Protein AF-A0A367I341-F1 (afdb_monomer)

Solvent-accessible surface area (backbone atoms only — not comparable to full-atom values): 5519 Å² total; per-residue (Å²): 123,41,36,32,40,38,34,30,36,32,79,48,100,87,46,78,45,74,50,76,48,68,41,70,24,82,48,71,70,54,37,51,55,51,48,46,53,53,44,30,69,77,69,69,47,58,68,93,56,56,46,75,76,48,77,41,82,47,64,55,88,80,51,86,38,66,71,39,43,64,76,42,48,74,64,57,68,76,59,78,84,80,88,80,89,81,88,83,134

pLDDT: mean 86.24, std 14.27, range [46.09, 96.69]

Structure (mmCIF, N/CA/C/O backbone):
data_AF-A0A367I341-F1
#
_entry.id   AF-A0A367I341-F1
#
loop_
_atom_site.group_PDB
_atom_site.id
_atom_site.type_symbol
_atom_site.label_atom_id
_atom_site.label_alt_id
_atom_site.label_comp_id
_atom_site.label_asym_id
_atom_site.label_entity_id
_atom_site.label_seq_id
_atom_site.pdbx_PDB_ins_code
_atom_site.Cartn_x
_atom_site.Cartn_y
_atom_site.Cartn_z
_atom_site.occupancy
_atom_site.B_iso_or_equiv
_atom_site.auth_seq_id
_atom_site.auth_comp_id
_atom_site.auth_asym_id
_atom_site.auth_atom_id
_atom_site.pdbx_PDB_model_num
ATOM 1 N N . MET A 1 1 ? 7.023 -7.043 -13.987 1.00 86.00 1 MET A N 1
ATOM 2 C CA . MET A 1 1 ? 6.374 -6.603 -12.731 1.00 86.00 1 MET A CA 1
ATOM 3 C C . MET A 1 1 ? 6.740 -7.589 -11.637 1.00 86.00 1 MET A C 1
ATOM 5 O O . MET A 1 1 ? 7.058 -8.723 -11.968 1.00 86.00 1 MET A O 1
ATOM 9 N N . LYS A 1 2 ? 6.728 -7.173 -10.373 1.00 91.62 2 LYS A N 1
ATOM 10 C CA . LYS A 1 2 ? 7.036 -8.014 -9.211 1.00 91.62 2 LYS A CA 1
ATOM 11 C C . LYS A 1 2 ? 5.831 -8.052 -8.269 1.00 91.62 2 LYS A C 1
ATOM 13 O O . LYS A 1 2 ? 5.014 -7.129 -8.286 1.00 91.62 2 LYS A O 1
ATOM 18 N N . ALA A 1 3 ? 5.716 -9.114 -7.480 1.00 93.75 3 ALA A N 1
ATOM 19 C CA . ALA A 1 3 ? 4.722 -9.218 -6.420 1.00 93.75 3 ALA A CA 1
ATOM 20 C C . ALA A 1 3 ? 5.359 -8.825 -5.082 1.00 93.75 3 ALA A C 1
ATOM 22 O O . ALA A 1 3 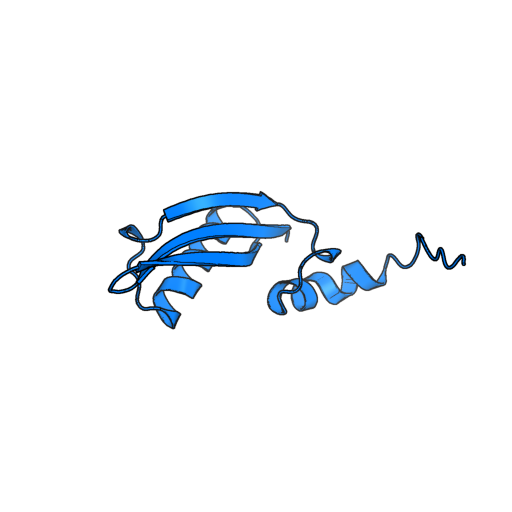? 6.459 -9.268 -4.752 1.00 93.75 3 ALA A O 1
ATOM 23 N N . PHE A 1 4 ? 4.669 -7.980 -4.325 1.00 95.69 4 PHE A N 1
ATOM 24 C CA . PHE A 1 4 ? 5.092 -7.529 -3.007 1.00 95.69 4 PHE A CA 1
ATOM 25 C C . PHE A 1 4 ? 3.996 -7.822 -1.996 1.00 95.69 4 PHE A C 1
ATOM 27 O O . PHE A 1 4 ? 2.837 -7.479 -2.232 1.00 95.69 4 PHE A O 1
ATOM 34 N N . ARG A 1 5 ? 4.369 -8.408 -0.862 1.00 95.56 5 ARG A N 1
ATOM 35 C CA . ARG A 1 5 ? 3.512 -8.543 0.311 1.00 95.56 5 ARG A CA 1
ATOM 36 C C . ARG A 1 5 ? 3.832 -7.416 1.270 1.00 95.56 5 ARG A C 1
ATOM 38 O O . ARG A 1 5 ? 4.985 -7.225 1.653 1.00 95.56 5 ARG A O 1
ATOM 45 N N . ILE A 1 6 ? 2.805 -6.670 1.652 1.00 96.38 6 ILE A N 1
ATOM 46 C CA . ILE A 1 6 ? 2.941 -5.579 2.607 1.00 96.38 6 ILE A CA 1
ATOM 47 C C . ILE A 1 6 ? 2.146 -5.924 3.853 1.00 96.38 6 ILE A C 1
ATOM 49 O O . ILE A 1 6 ? 0.940 -6.187 3.787 1.00 96.38 6 ILE A O 1
ATOM 53 N N . VAL A 1 7 ? 2.841 -5.916 4.984 1.00 96.69 7 VAL A N 1
ATOM 54 C CA . VAL A 1 7 ? 2.269 -6.160 6.304 1.00 96.69 7 VAL A CA 1
ATOM 55 C C . VAL A 1 7 ? 2.334 -4.872 7.100 1.00 96.69 7 VAL A C 1
ATOM 57 O O . VAL A 1 7 ? 3.334 -4.150 7.080 1.00 96.69 7 VAL A O 1
ATOM 60 N N . GLY A 1 8 ? 1.252 -4.568 7.796 1.00 96.25 8 GLY A N 1
ATOM 61 C CA . GLY A 1 8 ? 1.192 -3.394 8.641 1.00 96.25 8 GLY A CA 1
ATOM 62 C C . GLY A 1 8 ? -0.117 -3.303 9.390 1.00 96.25 8 GLY A C 1
ATOM 63 O O . GLY A 1 8 ? -0.919 -4.237 9.421 1.00 96.25 8 GLY A O 1
ATOM 64 N N . HIS A 1 9 ? -0.350 -2.145 9.985 1.00 95.69 9 HIS A N 1
ATOM 65 C CA . HIS A 1 9 ? -1.575 -1.870 10.707 1.00 95.69 9 HIS A CA 1
ATOM 66 C C . HIS A 1 9 ? -1.985 -0.404 10.588 1.00 95.69 9 HIS A C 1
ATOM 68 O O . HIS A 1 9 ? -1.185 0.486 10.301 1.00 95.69 9 HIS A O 1
ATOM 74 N N . TYR A 1 10 ? -3.261 -0.136 10.832 1.00 94.31 10 TYR A N 1
ATOM 75 C CA . TYR A 1 10 ? -3.788 1.221 10.939 1.00 94.31 10 TYR A CA 1
ATOM 76 C C . TYR A 1 10 ? -4.764 1.334 12.119 1.00 94.31 10 TYR A C 1
ATOM 78 O O . TYR A 1 10 ? -5.345 0.333 12.552 1.00 94.31 10 TYR A O 1
ATOM 86 N N . PRO A 1 11 ? -4.959 2.539 12.682 1.00 92.31 11 PRO A N 1
ATOM 87 C CA . PRO A 1 11 ? -5.938 2.751 13.736 1.00 92.31 11 PRO A CA 1
ATOM 88 C C . PRO A 1 11 ? -7.353 2.659 13.157 1.00 92.31 11 PRO A C 1
ATOM 90 O O . PRO A 1 11 ? -7.749 3.450 12.303 1.00 92.31 11 PRO A O 1
ATOM 93 N N . ALA A 1 12 ? -8.132 1.702 13.650 1.00 87.38 12 ALA A N 1
ATOM 94 C CA . ALA A 1 12 ? -9.535 1.520 13.319 1.00 87.38 12 ALA A CA 1
ATOM 95 C C . ALA A 1 12 ? -10.380 1.798 14.566 1.00 87.38 12 ALA A C 1
ATOM 97 O O . ALA A 1 12 ? -10.573 0.911 15.393 1.00 87.38 12 ALA A O 1
ATOM 98 N N . SER A 1 13 ? -10.872 3.036 14.694 1.00 83.50 13 SER A N 1
ATOM 99 C CA . SER A 1 13 ? -11.732 3.568 15.771 1.00 83.50 13 SER A CA 1
ATOM 100 C C . SER A 1 13 ? -11.280 3.260 17.213 1.00 83.50 13 SER A C 1
ATOM 102 O O . SER A 1 13 ? -10.874 4.170 17.925 1.00 83.50 13 SER A O 1
ATOM 104 N N . LYS A 1 14 ? -11.344 1.998 17.650 1.00 86.06 14 LYS A N 1
ATOM 105 C CA . LYS A 1 14 ? -11.019 1.522 19.003 1.00 86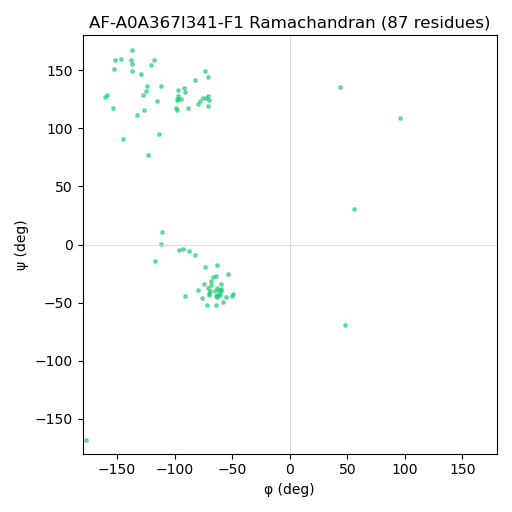.06 14 LYS A CA 1
ATOM 106 C C . LYS A 1 14 ? -9.843 0.543 19.067 1.00 86.06 14 LYS A C 1
ATOM 108 O O . LYS A 1 14 ? -9.363 0.260 20.160 1.00 86.06 14 LYS A O 1
ATOM 113 N N . LYS A 1 15 ? -9.403 -0.027 17.941 1.00 90.56 15 LYS A N 1
ATOM 114 C CA . LYS A 1 15 ? -8.350 -1.055 17.894 1.00 90.56 15 LYS A CA 1
ATOM 115 C C . LYS A 1 15 ? -7.385 -0.792 16.741 1.00 90.56 15 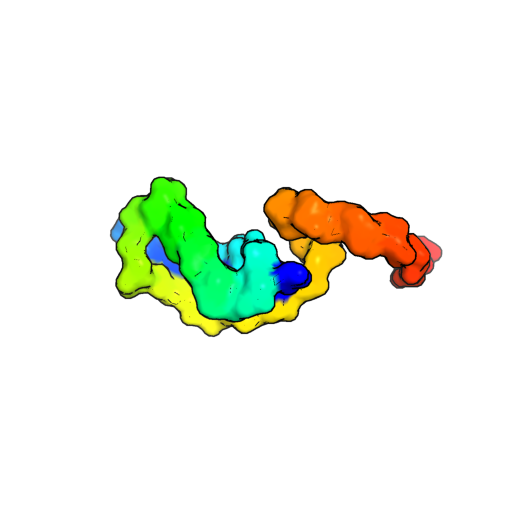LYS A C 1
ATOM 117 O O . LYS A 1 15 ? -7.724 -0.108 15.779 1.00 90.56 15 LYS A O 1
ATOM 122 N N . LYS A 1 16 ? -6.178 -1.350 16.828 1.00 92.69 16 LYS A N 1
ATOM 123 C CA . LYS A 1 16 ? -5.274 -1.436 15.677 1.00 92.69 16 LYS A CA 1
ATOM 124 C C . LYS A 1 16 ? -5.755 -2.579 14.786 1.00 92.69 16 LYS A C 1
ATOM 126 O O . LYS A 1 16 ? -5.890 -3.700 15.268 1.00 92.69 16 LYS A O 1
ATOM 131 N N . GLN A 1 17 ? -6.037 -2.286 13.523 1.00 93.38 17 GLN A N 1
ATOM 132 C CA . GLN A 1 17 ? -6.387 -3.292 12.529 1.00 93.38 17 GLN A CA 1
ATOM 133 C C . GLN A 1 17 ? -5.138 -3.625 11.720 1.00 93.38 17 GLN A C 1
ATOM 135 O O . GLN A 1 17 ? -4.613 -2.758 11.021 1.00 93.38 17 GLN A O 1
ATOM 140 N N . GLY A 1 18 ? -4.675 -4.870 11.832 1.00 95.31 18 GLY A N 1
ATOM 141 C CA . GLY A 1 18 ? -3.619 -5.405 10.980 1.00 95.31 18 GLY A CA 1
ATOM 142 C C . GLY A 1 18 ? -4.132 -5.686 9.569 1.00 95.31 18 GLY A C 1
ATOM 143 O O . GLY A 1 18 ? -5.311 -6.006 9.376 1.00 95.31 18 GLY A O 1
ATOM 144 N N . PHE A 1 19 ? -3.247 -5.567 8.588 1.00 94.19 19 PHE A N 1
ATOM 145 C CA . PHE A 1 19 ? -3.493 -5.953 7.208 1.00 94.19 19 PHE A CA 1
ATOM 146 C C . PHE A 1 19 ? -2.282 -6.687 6.629 1.00 94.19 19 PHE A C 1
ATOM 148 O O . PHE A 1 19 ? -1.131 -6.420 6.973 1.00 94.19 19 PHE A O 1
ATOM 155 N N . THR A 1 20 ? -2.573 -7.592 5.700 1.00 95.19 20 THR A N 1
ATOM 156 C CA . THR A 1 20 ? -1.597 -8.250 4.835 1.00 95.19 20 THR A CA 1
ATOM 157 C C . THR A 1 20 ? -2.154 -8.164 3.428 1.00 95.19 20 THR A C 1
ATOM 159 O O . THR A 1 20 ? -3.215 -8.721 3.150 1.00 95.19 20 THR A O 1
ATOM 162 N N . ILE A 1 21 ? -1.505 -7.380 2.574 1.00 93.94 21 ILE A N 1
ATOM 163 C CA . ILE A 1 21 ? -1.989 -7.111 1.221 1.00 93.94 21 ILE A CA 1
ATOM 164 C C . ILE A 1 21 ? -0.868 -7.407 0.243 1.00 93.94 21 ILE A C 1
ATOM 166 O O . ILE A 1 21 ? 0.234 -6.874 0.374 1.00 93.94 21 ILE A O 1
ATOM 170 N N . ASP A 1 22 ? -1.196 -8.205 -0.768 1.00 95.19 22 ASP A N 1
ATOM 171 C CA . ASP A 1 22 ? -0.291 -8.497 -1.866 1.00 95.19 22 ASP A CA 1
ATOM 172 C C . ASP A 1 22 ? -0.614 -7.576 -3.051 1.00 95.19 22 ASP A 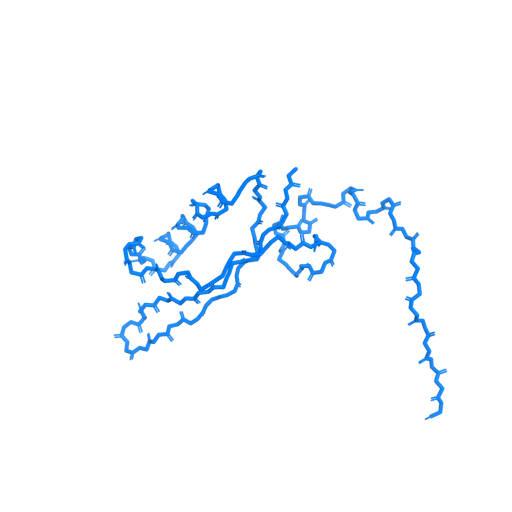C 1
ATOM 174 O O . ASP A 1 22 ? -1.763 -7.443 -3.494 1.00 95.19 22 ASP A O 1
ATOM 178 N N . VAL A 1 23 ? 0.409 -6.897 -3.563 1.00 94.50 23 VAL A N 1
ATOM 179 C CA . VAL A 1 23 ? 0.303 -5.936 -4.662 1.00 94.50 23 VAL A CA 1
ATOM 180 C C . VAL A 1 23 ? 1.317 -6.241 -5.751 1.00 94.50 23 VAL A C 1
ATOM 182 O O . VAL A 1 23 ? 2.435 -6.679 -5.495 1.00 94.50 23 VAL A O 1
ATOM 185 N N . VAL A 1 24 ? 0.922 -5.968 -6.990 1.00 94.56 24 VAL A N 1
ATOM 186 C CA . VAL A 1 24 ? 1.805 -6.060 -8.152 1.00 94.56 24 VAL A CA 1
ATOM 187 C C . VAL A 1 24 ? 2.333 -4.670 -8.468 1.00 94.56 24 VAL A C 1
ATOM 189 O O . VAL A 1 24 ? 1.542 -3.744 -8.664 1.00 94.56 24 VAL A O 1
ATOM 192 N N . ALA A 1 25 ? 3.653 -4.524 -8.514 1.00 94.50 25 ALA A N 1
ATOM 193 C CA . ALA A 1 25 ? 4.327 -3.252 -8.753 1.00 94.50 25 ALA A CA 1
ATOM 194 C C . ALA A 1 25 ? 5.698 -3.466 -9.431 1.00 94.50 25 ALA A C 1
ATOM 196 O O . ALA A 1 25 ? 6.252 -4.566 -9.374 1.00 94.50 25 ALA A O 1
ATOM 197 N N . PRO A 1 26 ? 6.270 -2.454 -10.107 1.00 94.25 26 PRO A N 1
ATOM 198 C CA . PRO A 1 26 ? 7.645 -2.513 -10.594 1.00 94.25 26 PRO A CA 1
ATOM 199 C C . PRO A 1 26 ? 8.665 -2.457 -9.444 1.00 94.25 26 PRO A C 1
ATOM 201 O O . PRO A 1 26 ? 9.597 -3.259 -9.438 1.00 94.25 26 PRO A O 1
ATOM 204 N N . ASN A 1 27 ? 8.443 -1.571 -8.464 1.00 95.31 27 ASN A N 1
ATOM 205 C CA . ASN A 1 27 ? 9.352 -1.256 -7.356 1.00 95.31 27 ASN A CA 1
ATOM 206 C C . ASN A 1 27 ? 8.582 -1.140 -6.027 1.00 95.31 27 ASN A C 1
ATOM 208 O O . ASN A 1 27 ? 7.357 -0.999 -6.027 1.00 95.31 27 ASN A O 1
ATOM 212 N N . GLU A 1 28 ? 9.307 -1.121 -4.906 1.00 93.88 28 GLU A N 1
ATOM 213 C CA . GLU A 1 28 ? 8.728 -0.980 -3.560 1.00 93.88 28 GLU A CA 1
ATOM 214 C C . GLU A 1 28 ? 7.972 0.341 -3.362 1.00 93.88 28 GLU A C 1
ATOM 216 O O . GLU A 1 28 ? 6.890 0.342 -2.780 1.00 93.88 28 GLU A O 1
ATOM 221 N N . GLU A 1 29 ? 8.476 1.458 -3.893 1.00 95.00 29 GLU A N 1
ATOM 222 C CA . GLU A 1 29 ? 7.792 2.758 -3.795 1.00 95.00 29 GLU A CA 1
ATOM 223 C C . GLU A 1 29 ? 6.411 2.739 -4.471 1.00 95.00 29 GLU A C 1
ATOM 225 O O . GLU A 1 29 ? 5.423 3.214 -3.905 1.00 95.00 29 GLU A O 1
ATOM 230 N N . ASP A 1 30 ? 6.303 2.121 -5.653 1.00 95.88 30 ASP A N 1
ATOM 231 C CA . ASP A 1 30 ? 5.014 1.982 -6.343 1.00 95.88 30 ASP A CA 1
ATOM 232 C C . ASP A 1 30 ? 4.081 1.021 -5.588 1.00 95.88 30 ASP A C 1
ATOM 234 O O . ASP A 1 30 ? 2.875 1.261 -5.490 1.00 95.88 30 ASP A O 1
ATOM 238 N N . ALA A 1 31 ? 4.633 -0.030 -4.970 1.00 95.12 31 ALA A N 1
ATOM 239 C CA . ALA A 1 31 ? 3.878 -0.927 -4.099 1.00 95.12 31 ALA A CA 1
ATOM 240 C C . ALA A 1 31 ? 3.271 -0.170 -2.901 1.00 95.12 31 ALA A C 1
ATOM 242 O O . ALA A 1 31 ? 2.083 -0.330 -2.604 1.00 95.12 31 ALA A O 1
ATOM 243 N N . GLN A 1 32 ? 4.041 0.719 -2.264 1.00 95.12 32 GLN A N 1
ATOM 244 C CA . GLN A 1 32 ? 3.553 1.577 -1.179 1.00 95.12 32 GLN A CA 1
ATOM 245 C C . GLN A 1 32 ? 2.461 2.541 -1.651 1.00 95.12 32 GLN A C 1
ATOM 247 O O . GLN A 1 32 ? 1.418 2.671 -1.006 1.00 95.12 32 GLN A O 1
ATOM 252 N N . HIS A 1 33 ? 2.642 3.196 -2.800 1.00 95.94 33 HIS A N 1
ATOM 253 C CA . HIS A 1 33 ? 1.622 4.085 -3.361 1.00 95.94 33 HIS A CA 1
ATOM 254 C C . HIS A 1 33 ? 0.303 3.359 -3.654 1.00 95.94 33 HIS A C 1
ATOM 256 O O . HIS A 1 33 ? -0.782 3.890 -3.364 1.00 95.94 33 HIS A O 1
ATOM 262 N N . ARG A 1 34 ? 0.373 2.126 -4.169 1.00 94.56 34 ARG A N 1
ATOM 263 C CA . ARG A 1 34 ? -0.800 1.263 -4.377 1.00 94.56 34 ARG A CA 1
ATOM 264 C C . ARG A 1 34 ? -1.472 0.904 -3.061 1.00 94.56 34 ARG A C 1
ATOM 266 O O . ARG A 1 34 ? -2.694 1.029 -2.967 1.00 94.56 34 ARG A O 1
ATOM 273 N N . LEU A 1 35 ? -0.700 0.540 -2.038 1.00 95.12 35 LEU A N 1
ATOM 274 C CA . LEU A 1 35 ? -1.228 0.273 -0.701 1.00 95.12 35 LEU A CA 1
ATOM 275 C C . LEU A 1 35 ? -1.979 1.484 -0.141 1.00 95.12 35 LEU A C 1
ATOM 277 O O . LEU A 1 35 ? -3.121 1.352 0.299 1.00 95.12 35 LEU A O 1
ATOM 281 N N . PHE A 1 36 ? -1.372 2.671 -0.188 1.00 94.94 36 PHE A N 1
ATOM 282 C CA . PHE A 1 36 ? -2.005 3.893 0.306 1.00 94.94 36 PHE A CA 1
ATOM 283 C C . PHE A 1 36 ? -3.314 4.199 -0.417 1.00 94.94 36 PHE A C 1
ATOM 285 O O . PHE A 1 36 ? -4.281 4.622 0.215 1.00 94.94 36 PHE A O 1
ATOM 292 N N . SER A 1 37 ? -3.367 3.961 -1.726 1.00 94.69 37 SER A N 1
ATOM 293 C CA . SER A 1 37 ? -4.583 4.152 -2.520 1.00 94.69 37 SER A CA 1
ATOM 294 C C . SER A 1 37 ? -5.660 3.122 -2.164 1.00 94.69 37 SER A C 1
ATOM 296 O O . SER A 1 37 ? -6.835 3.474 -2.023 1.00 94.69 37 SER A O 1
ATOM 298 N N . HIS A 1 38 ? -5.268 1.864 -1.946 1.00 93.31 38 HIS A N 1
ATOM 299 C CA . HIS A 1 38 ? -6.169 0.781 -1.556 1.00 93.31 38 HIS A CA 1
ATOM 300 C C . HIS A 1 38 ? -6.791 1.029 -0.174 1.00 93.31 38 HIS A C 1
ATOM 302 O O . HIS A 1 38 ? -8.013 1.040 -0.023 1.00 93.31 38 HIS A O 1
ATOM 308 N N . ILE A 1 39 ? -5.955 1.309 0.828 1.00 93.62 39 ILE A N 1
ATOM 309 C CA . ILE A 1 39 ? -6.398 1.557 2.203 1.00 93.62 39 ILE A CA 1
ATOM 310 C C . ILE A 1 39 ? -7.149 2.892 2.312 1.00 93.62 39 ILE A C 1
ATOM 312 O O . ILE A 1 39 ? -8.197 2.968 2.956 1.00 93.62 39 ILE A O 1
ATOM 316 N N . GLY A 1 40 ? -6.662 3.944 1.652 1.00 91.81 40 GLY A N 1
ATOM 317 C CA . GLY A 1 40 ? -7.262 5.276 1.718 1.00 91.81 40 GLY A CA 1
ATOM 318 C C . GLY A 1 40 ? -8.666 5.342 1.117 1.00 91.81 40 GLY A C 1
ATOM 319 O O . GLY A 1 40 ? -9.547 5.979 1.693 1.00 91.81 40 GLY A O 1
ATOM 320 N N . SER A 1 41 ? -8.908 4.654 -0.003 1.00 92.75 41 SER A N 1
ATOM 321 C CA . SER A 1 41 ? -10.226 4.640 -0.656 1.00 92.75 41 SER A CA 1
ATOM 322 C C . SER A 1 41 ? -11.234 3.748 0.071 1.00 92.75 41 SER A C 1
ATOM 324 O O . SER A 1 41 ? -12.356 4.182 0.336 1.00 92.75 41 SER A O 1
ATOM 326 N N . ARG A 1 42 ? -10.830 2.526 0.442 1.00 91.19 42 ARG A N 1
ATOM 327 C CA . ARG A 1 42 ? -11.720 1.521 1.039 1.00 91.19 42 ARG A CA 1
ATOM 328 C C . ARG A 1 42 ? -11.983 1.754 2.525 1.00 91.19 42 ARG A C 1
ATOM 330 O O . ARG A 1 42 ? -13.107 1.566 2.977 1.00 91.19 42 ARG A O 1
ATOM 337 N N . HIS A 1 43 ? -10.969 2.176 3.277 1.00 91.44 43 HIS A N 1
ATOM 338 C CA . HIS A 1 43 ? -11.040 2.295 4.738 1.00 91.44 43 HIS A CA 1
ATOM 339 C C . HIS A 1 43 ? -10.998 3.747 5.236 1.00 91.44 43 HIS A C 1
ATOM 341 O O . HIS A 1 43 ? -11.070 3.971 6.441 1.00 91.44 43 HIS A O 1
ATOM 347 N N . ARG A 1 44 ? -10.914 4.737 4.328 1.00 91.62 44 ARG A N 1
ATOM 348 C CA . ARG A 1 44 ? -10.897 6.182 4.645 1.00 91.62 44 ARG A CA 1
ATOM 349 C C . ARG A 1 44 ? -9.787 6.581 5.625 1.00 91.62 44 ARG A C 1
ATOM 351 O O . ARG A 1 44 ? -9.921 7.540 6.383 1.00 91.62 44 ARG A O 1
ATOM 358 N N . VAL A 1 45 ? -8.668 5.860 5.594 1.00 92.62 45 VAL A N 1
ATOM 359 C CA . VAL A 1 45 ? -7.512 6.115 6.459 1.00 92.62 45 VAL A CA 1
ATOM 360 C C . VAL A 1 45 ? -6.545 7.067 5.760 1.00 92.62 45 VAL A C 1
ATOM 362 O O . VAL A 1 45 ? -6.175 6.872 4.603 1.00 92.62 45 VAL A O 1
ATOM 365 N N . GLN A 1 46 ? -6.113 8.108 6.470 1.00 93.25 46 GLN A N 1
ATOM 366 C CA . GLN A 1 46 ? -5.088 9.028 5.974 1.00 93.25 46 GLN A CA 1
ATOM 367 C C . GLN A 1 46 ? -3.716 8.347 5.945 1.00 93.25 46 GLN A C 1
ATOM 369 O O . GLN A 1 46 ? -3.379 7.613 6.872 1.00 93.25 46 GLN A O 1
ATOM 374 N N . ARG A 1 47 ? -2.888 8.664 4.938 1.00 93.94 47 ARG A N 1
ATOM 375 C CA . ARG A 1 47 ? -1.555 8.055 4.742 1.00 93.94 47 ARG A CA 1
ATOM 376 C C . ARG A 1 47 ? -0.694 8.052 6.008 1.00 93.94 47 ARG A C 1
ATOM 378 O O . ARG A 1 47 ? -0.119 7.032 6.350 1.00 93.94 47 ARG A O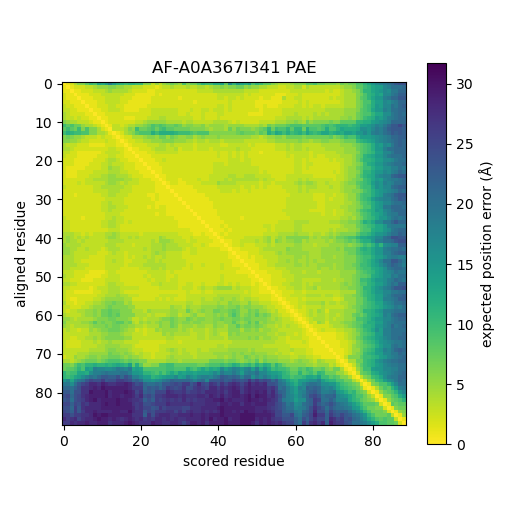 1
ATOM 385 N N . ARG A 1 48 ? -0.700 9.161 6.753 1.00 93.81 48 ARG A N 1
ATOM 386 C CA . ARG A 1 48 ? 0.063 9.335 8.002 1.00 93.81 48 ARG A CA 1
ATOM 387 C C . ARG A 1 48 ? -0.322 8.385 9.147 1.00 93.81 48 ARG A C 1
ATOM 389 O O . ARG A 1 48 ? 0.411 8.290 10.119 1.00 93.81 48 ARG A O 1
ATOM 396 N N . HIS A 1 49 ? -1.494 7.752 9.084 1.00 93.50 49 HIS A N 1
ATOM 397 C CA . HIS A 1 49 ? -1.963 6.815 10.109 1.00 93.50 49 HIS A CA 1
ATOM 398 C C . HIS A 1 49 ? -1.674 5.351 9.747 1.00 93.50 49 HIS A C 1
ATOM 400 O O . HIS A 1 49 ? -1.969 4.463 10.542 1.00 93.50 49 HIS A O 1
ATOM 406 N N . ILE A 1 50 ? -1.147 5.084 8.553 1.00 94.38 50 ILE A N 1
ATOM 407 C CA . ILE A 1 50 ? -0.825 3.734 8.097 1.00 94.38 50 ILE A CA 1
ATOM 408 C C . ILE A 1 50 ? 0.602 3.429 8.548 1.00 94.38 50 ILE A C 1
ATOM 410 O O . ILE A 1 50 ? 1.537 4.103 8.126 1.00 94.38 50 ILE A O 1
ATOM 414 N N . MET A 1 51 ? 0.758 2.422 9.403 1.00 94.88 51 MET A N 1
ATOM 415 C CA . MET A 1 51 ? 2.055 1.924 9.851 1.00 94.88 51 MET A CA 1
ATOM 416 C C . MET A 1 51 ? 2.398 0.680 9.041 1.00 94.88 51 MET A C 1
ATOM 418 O O . MET A 1 51 ? 1.667 -0.309 9.086 1.00 94.88 51 MET A O 1
ATOM 422 N N . ILE A 1 52 ? 3.487 0.744 8.281 1.00 95.94 52 ILE A N 1
ATOM 423 C CA . ILE A 1 52 ? 4.009 -0.391 7.519 1.00 95.94 52 ILE A CA 1
ATOM 424 C C . ILE A 1 52 ? 5.077 -1.066 8.378 1.00 95.94 52 ILE A C 1
ATOM 426 O O . ILE A 1 52 ? 6.008 -0.407 8.830 1.00 95.94 52 ILE A O 1
ATOM 430 N N . GLU A 1 53 ? 4.925 -2.364 8.617 1.00 95.88 53 GLU A N 1
ATOM 431 C CA . GLU A 1 53 ? 5.873 -3.164 9.3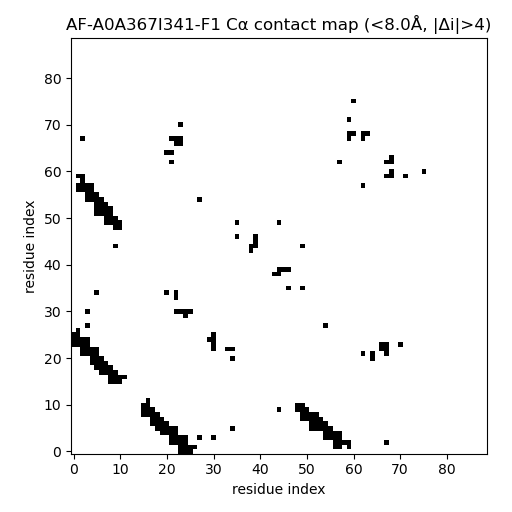97 1.00 95.88 53 GLU A CA 1
ATOM 432 C C . GLU A 1 53 ? 6.934 -3.790 8.497 1.00 95.88 53 GLU A C 1
ATOM 434 O O . GLU A 1 53 ? 8.118 -3.765 8.820 1.00 95.88 53 GLU A O 1
ATOM 439 N N . SER A 1 54 ? 6.519 -4.340 7.356 1.00 95.81 54 SER A N 1
ATOM 440 C CA . SER A 1 54 ? 7.440 -4.912 6.379 1.00 95.81 54 SER A CA 1
ATOM 441 C C . SER A 1 54 ? 6.879 -4.858 4.965 1.00 95.81 54 SER A C 1
ATOM 443 O O . SER A 1 54 ? 5.665 -4.896 4.740 1.00 95.81 54 SER A O 1
ATOM 445 N N . ILE A 1 55 ? 7.799 -4.769 4.009 1.00 95.75 55 ILE A N 1
ATOM 446 C CA . ILE A 1 55 ? 7.543 -4.895 2.579 1.00 95.75 55 ILE A CA 1
ATOM 447 C C . ILE A 1 55 ? 8.502 -5.969 2.092 1.00 95.75 55 ILE A C 1
ATOM 449 O O . ILE A 1 55 ? 9.714 -5.799 2.186 1.00 95.75 55 ILE A O 1
ATOM 453 N N . SER A 1 56 ? 7.968 -7.087 1.615 1.00 95.00 56 SER A N 1
ATOM 454 C CA . SER A 1 56 ? 8.774 -8.185 1.092 1.00 95.00 56 SER A CA 1
ATOM 455 C C . SER A 1 56 ? 8.369 -8.512 -0.334 1.00 95.00 56 SER A C 1
ATOM 457 O O . SER A 1 56 ? 7.186 -8.565 -0.676 1.00 95.00 56 SER A O 1
ATOM 459 N N . GLN A 1 57 ? 9.366 -8.726 -1.190 1.00 94.44 57 GLN A N 1
ATOM 460 C CA . GLN A 1 57 ? 9.127 -9.299 -2.506 1.00 94.44 57 GLN A CA 1
ATOM 461 C C . GLN A 1 57 ? 8.766 -10.780 -2.328 1.00 94.44 57 GLN A C 1
ATOM 463 O O . GLN A 1 57 ? 9.495 -11.516 -1.665 1.00 94.44 57 GLN A O 1
ATOM 468 N N . ILE A 1 58 ? 7.649 -11.206 -2.915 1.00 92.94 58 ILE A N 1
ATOM 469 C CA . ILE A 1 58 ? 7.171 -12.593 -2.864 1.00 92.94 58 ILE A CA 1
ATOM 470 C C . ILE A 1 58 ? 7.124 -13.200 -4.265 1.00 92.94 58 ILE A C 1
ATOM 472 O O . ILE A 1 58 ? 7.051 -12.481 -5.267 1.00 92.94 58 ILE A O 1
ATOM 476 N N . ASP A 1 59 ? 7.144 -14.529 -4.332 1.00 89.06 59 ASP A N 1
ATOM 477 C CA . ASP A 1 59 ? 6.847 -15.245 -5.569 1.00 89.06 59 ASP A CA 1
ATOM 478 C C . ASP A 1 59 ? 5.332 -15.160 -5.851 1.00 89.06 59 ASP A C 1
ATOM 480 O O . ASP A 1 59 ? 4.537 -15.514 -4.967 1.00 89.06 59 ASP A O 1
ATOM 484 N N . PRO A 1 60 ? 4.899 -14.692 -7.040 1.00 87.06 60 PRO A N 1
ATOM 485 C CA . PRO A 1 60 ? 3.487 -14.654 -7.415 1.00 87.06 60 PRO A CA 1
ATOM 486 C C . PRO A 1 60 ? 2.747 -15.993 -7.287 1.00 87.06 60 PRO A C 1
ATOM 488 O O . PRO A 1 60 ? 1.535 -15.964 -7.081 1.00 87.06 60 PRO A O 1
ATOM 491 N N . SER A 1 61 ? 3.436 -17.138 -7.359 1.00 84.31 61 SER A N 1
ATOM 492 C CA . SER A 1 61 ? 2.833 -18.473 -7.189 1.00 84.31 61 SER A CA 1
ATOM 493 C C . SER A 1 61 ? 2.261 -18.716 -5.780 1.00 84.31 61 SER A C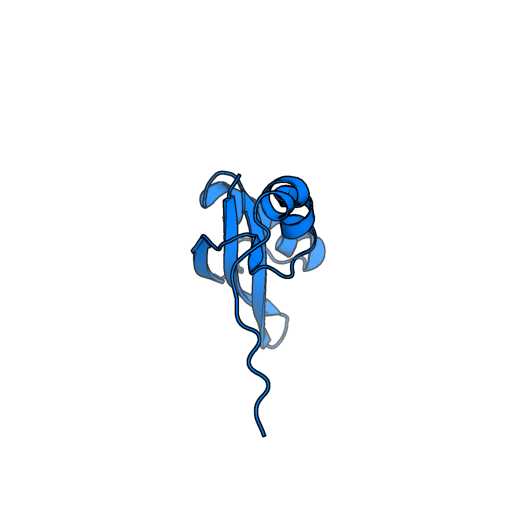 1
ATOM 495 O O . SER A 1 61 ? 1.303 -19.466 -5.609 1.00 84.31 61 SER A O 1
ATOM 497 N N . THR A 1 62 ? 2.812 -18.039 -4.768 1.00 86.81 62 THR A N 1
ATOM 498 C CA . THR A 1 62 ? 2.456 -18.213 -3.348 1.00 86.81 62 THR A CA 1
ATOM 499 C C . THR A 1 62 ? 1.364 -17.254 -2.864 1.00 86.81 62 THR A C 1
ATOM 501 O O . THR A 1 62 ? 0.945 -17.302 -1.704 1.00 86.81 62 THR A O 1
ATOM 504 N N . SER A 1 63 ? 0.909 -16.339 -3.725 1.00 87.50 63 SER A N 1
ATOM 505 C CA . SER A 1 63 ? -0.093 -15.334 -3.374 1.00 87.50 63 SER A CA 1
ATOM 506 C C . SER A 1 63 ? -1.508 -15.818 -3.677 1.00 87.50 63 SER A C 1
ATOM 508 O O . SER A 1 63 ? -1.803 -16.297 -4.767 1.00 87.50 63 SER A O 1
ATOM 510 N N . THR A 1 64 ? -2.425 -15.610 -2.732 1.00 87.81 64 THR A N 1
ATOM 511 C CA . THR A 1 64 ? -3.866 -15.862 -2.921 1.00 87.81 64 THR A CA 1
ATOM 512 C C . THR A 1 64 ? -4.594 -14.649 -3.518 1.00 87.81 64 THR A C 1
ATOM 514 O O . THR A 1 64 ? -5.792 -14.703 -3.795 1.00 87.81 64 THR A O 1
ATOM 517 N N . ALA A 1 65 ? -3.910 -13.515 -3.690 1.00 89.44 65 ALA A N 1
ATOM 518 C CA . ALA A 1 65 ? -4.562 -12.273 -4.072 1.00 89.44 65 ALA A CA 1
ATOM 519 C C . ALA A 1 65 ? -4.949 -12.281 -5.571 1.00 89.44 65 ALA A C 1
ATOM 521 O O . ALA A 1 65 ? -4.083 -12.482 -6.429 1.00 89.44 65 ALA A O 1
ATOM 522 N N . PRO A 1 66 ? -6.226 -12.021 -5.934 1.00 89.50 66 PRO A N 1
ATOM 523 C CA . PRO A 1 66 ? -6.694 -12.141 -7.320 1.00 89.50 66 PRO A CA 1
ATOM 524 C C . PRO A 1 66 ? -5.958 -11.239 -8.318 1.00 89.50 66 PRO A C 1
ATOM 526 O O . PRO A 1 66 ? -5.749 -11.612 -9.468 1.00 89.50 66 PRO A O 1
ATOM 529 N N . ASN A 1 67 ? -5.543 -10.050 -7.876 1.00 88.56 67 ASN A N 1
ATOM 530 C CA . ASN A 1 67 ? -4.747 -9.103 -8.659 1.00 88.56 67 ASN A CA 1
ATOM 531 C C . ASN A 1 67 ? -3.364 -9.664 -9.027 1.00 88.56 67 ASN A C 1
ATOM 533 O O . ASN A 1 67 ? -2.892 -9.414 -10.134 1.00 88.56 67 ASN A O 1
ATOM 537 N N . VAL A 1 68 ? -2.727 -10.412 -8.122 1.00 90.50 68 VAL A N 1
ATOM 538 C CA . VAL A 1 68 ? -1.431 -11.058 -8.363 1.00 90.50 68 VAL A CA 1
ATOM 539 C C . VAL A 1 68 ? -1.616 -12.230 -9.319 1.00 90.50 68 VAL A C 1
ATOM 541 O O . VAL A 1 68 ? -0.987 -12.255 -10.373 1.00 90.50 68 VAL A O 1
ATOM 544 N N . ILE A 1 69 ? -2.553 -13.133 -9.028 1.00 89.81 69 ILE A N 1
ATOM 545 C CA . ILE A 1 69 ? -2.832 -14.304 -9.875 1.00 89.81 69 ILE A CA 1
ATOM 546 C C . ILE A 1 69 ? -3.151 -13.876 -11.314 1.00 89.81 69 ILE A C 1
ATOM 548 O O . ILE A 1 69 ? -2.604 -14.426 -12.265 1.00 89.81 69 ILE A O 1
ATOM 552 N N . HIS A 1 70 ? -3.992 -12.852 -11.487 1.00 89.44 70 HIS A N 1
ATOM 553 C CA . HIS A 1 70 ? -4.337 -12.336 -12.809 1.00 89.44 70 HIS A CA 1
ATOM 554 C C . HIS A 1 70 ? -3.126 -11.748 -13.547 1.00 89.44 70 HIS A C 1
ATOM 556 O O . HIS A 1 70 ? -2.948 -12.007 -14.733 1.00 89.44 70 HIS A O 1
ATOM 562 N N . ALA A 1 71 ? -2.288 -10.959 -12.866 1.00 88.56 71 ALA A N 1
ATOM 563 C CA . ALA A 1 71 ? -1.128 -10.322 -13.488 1.00 88.56 71 ALA A CA 1
ATOM 564 C C . ALA A 1 71 ? -0.049 -11.323 -13.933 1.00 88.56 71 ALA A C 1
ATOM 566 O O . ALA A 1 71 ? 0.692 -11.034 -14.869 1.00 88.56 71 ALA A O 1
ATOM 567 N N . PHE A 1 72 ? 0.040 -12.477 -13.268 1.00 88.50 72 PHE A N 1
ATOM 568 C CA . PHE A 1 72 ? 1.069 -13.493 -13.507 1.00 88.50 72 PHE A CA 1
ATOM 569 C C . PHE A 1 72 ? 0.526 -14.787 -14.135 1.00 88.50 72 PHE A C 1
ATOM 571 O O . PHE A 1 72 ? 1.257 -15.773 -14.239 1.00 88.50 72 PHE A O 1
ATOM 578 N N . ARG A 1 73 ? -0.729 -14.791 -14.602 1.00 84.50 73 ARG A N 1
ATOM 579 C CA . ARG A 1 73 ? -1.415 -15.970 -15.157 1.00 84.50 73 ARG A CA 1
ATOM 580 C C . ARG A 1 73 ? -0.598 -16.704 -16.230 1.00 84.50 73 ARG A C 1
ATOM 582 O O . ARG A 1 73 ? -0.473 -17.928 -16.178 1.00 84.50 73 ARG A O 1
ATOM 589 N N . ASP A 1 74 ? 0.003 -15.958 -17.153 1.00 81.38 74 ASP A N 1
ATOM 590 C CA . ASP A 1 74 ? 0.768 -16.534 -18.265 1.00 81.38 74 ASP A CA 1
ATOM 591 C C . ASP A 1 74 ? 2.127 -17.088 -17.805 1.00 81.38 74 ASP A C 1
ATOM 593 O O . ASP A 1 74 ? 2.571 -18.127 -18.289 1.00 81.38 74 ASP A O 1
ATOM 597 N N . SER A 1 75 ? 2.759 -16.457 -16.807 1.00 70.19 75 SER A N 1
ATOM 598 C CA . SER A 1 75 ? 4.028 -16.937 -16.243 1.00 70.19 75 SER A CA 1
ATOM 599 C C . SER A 1 75 ? 3.876 -18.222 -15.426 1.00 70.19 75 SER A C 1
ATOM 601 O O . SER A 1 75 ? 4.725 -19.103 -15.539 1.00 70.19 75 SER A O 1
ATOM 603 N N . ILE A 1 76 ? 2.781 -18.371 -14.667 1.00 65.75 76 ILE A N 1
ATOM 604 C CA . ILE A 1 76 ? 2.528 -19.555 -13.821 1.00 65.75 76 ILE A CA 1
ATOM 605 C C . ILE A 1 76 ? 2.269 -20.802 -14.686 1.00 65.75 76 ILE A C 1
ATOM 607 O O . ILE A 1 76 ? 2.640 -21.912 -14.321 1.00 65.75 76 ILE A O 1
ATOM 611 N N . THR A 1 77 ? 1.681 -20.620 -15.872 1.00 59.72 77 THR A N 1
ATOM 612 C CA . THR A 1 77 ? 1.339 -21.726 -16.783 1.00 59.72 77 THR A CA 1
ATOM 613 C C . THR A 1 77 ? 2.576 -22.326 -17.477 1.00 59.72 77 THR A C 1
ATOM 615 O O . THR A 1 77 ? 2.531 -23.466 -17.931 1.00 59.72 77 THR A O 1
ATOM 618 N N . SER A 1 78 ? 3.703 -21.601 -17.528 1.00 53.81 78 SER A N 1
ATOM 619 C CA . SER A 1 78 ? 4.950 -22.079 -18.154 1.00 53.81 78 SER A CA 1
ATOM 620 C C . SER A 1 78 ? 5.814 -22.979 -17.260 1.00 53.81 78 SER A C 1
ATOM 622 O O . SER A 1 78 ? 6.755 -23.601 -17.749 1.00 53.81 78 SER A O 1
ATOM 624 N N . THR A 1 79 ? 5.468 -23.103 -15.974 1.00 46.09 79 THR A N 1
ATOM 625 C CA . THR A 1 79 ? 6.127 -24.010 -15.025 1.00 46.09 79 THR A CA 1
ATOM 626 C C . THR A 1 79 ? 5.120 -24.973 -14.391 1.00 46.09 79 THR A C 1
ATOM 628 O O . THR A 1 79 ? 4.741 -24.791 -13.233 1.00 46.09 79 THR A O 1
ATOM 631 N N . PRO A 1 80 ? 4.668 -26.023 -15.095 1.00 61.03 80 PRO A N 1
ATOM 632 C CA . PRO A 1 80 ? 4.243 -27.232 -14.417 1.00 61.03 80 PRO A CA 1
ATOM 633 C C . PRO A 1 80 ? 5.492 -28.076 -14.103 1.00 61.03 80 PRO A C 1
ATOM 635 O O . PRO A 1 80 ? 6.377 -28.196 -14.950 1.00 61.03 80 PRO A O 1
ATOM 638 N N . THR A 1 81 ? 5.519 -28.718 -12.928 1.00 49.56 81 THR A N 1
ATOM 639 C CA . THR A 1 81 ? 6.585 -29.586 -12.354 1.00 49.56 81 THR A CA 1
ATOM 640 C C . THR A 1 81 ? 7.523 -28.812 -11.413 1.00 49.56 81 THR A C 1
ATOM 642 O O . THR A 1 81 ? 8.292 -27.960 -11.839 1.00 49.56 81 THR A O 1
ATOM 645 N N . THR A 1 82 ? 7.482 -29.023 -10.090 1.00 46.25 82 THR A N 1
ATOM 646 C CA . THR A 1 82 ? 7.963 -30.254 -9.429 1.00 46.25 82 THR A CA 1
ATOM 647 C C . THR A 1 82 ? 7.324 -30.437 -8.028 1.00 46.25 82 THR A C 1
ATOM 649 O O . THR A 1 82 ? 7.374 -29.497 -7.243 1.00 46.25 82 THR A O 1
ATOM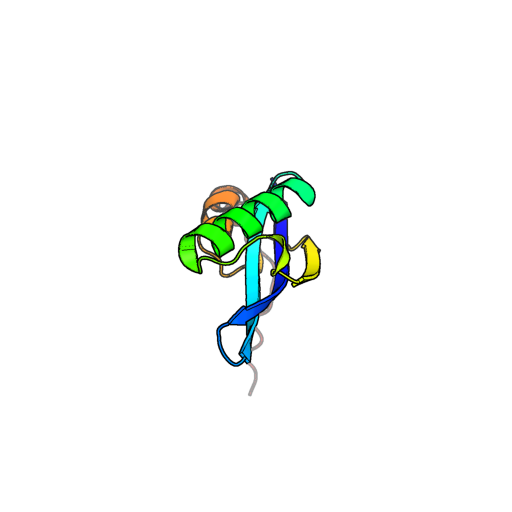 652 N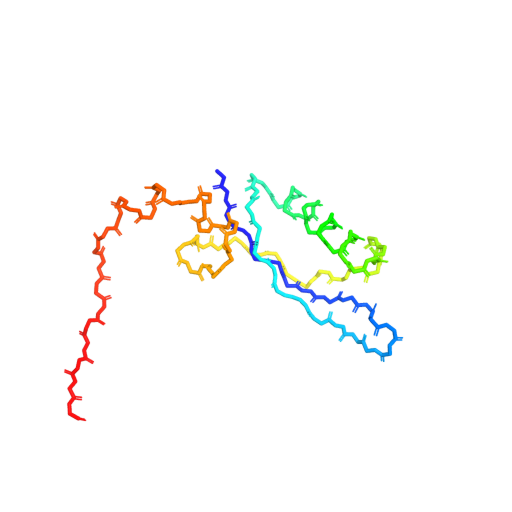 N . SER A 1 83 ? 6.746 -31.635 -7.781 1.00 50.81 83 SER A N 1
ATOM 653 C CA . SER A 1 83 ? 6.666 -32.466 -6.536 1.00 50.81 83 SER A CA 1
ATOM 654 C C . SER A 1 83 ? 6.357 -31.815 -5.167 1.00 50.81 83 SER A C 1
ATOM 656 O O . SER A 1 83 ? 6.971 -30.825 -4.797 1.00 50.81 83 SER A O 1
ATOM 658 N N . THR A 1 84 ? 5.477 -32.357 -4.316 1.00 54.53 84 THR A N 1
ATOM 659 C CA . THR A 1 84 ? 5.510 -33.741 -3.799 1.00 54.53 84 THR A CA 1
ATOM 660 C C . THR A 1 84 ? 4.107 -34.222 -3.417 1.00 54.53 84 THR A C 1
ATOM 662 O O . THR A 1 84 ? 3.464 -33.659 -2.534 1.00 54.53 84 THR A O 1
ATOM 665 N N . ASP A 1 85 ? 3.666 -35.267 -4.112 1.00 52.28 85 ASP A N 1
ATOM 666 C CA . ASP A 1 85 ? 2.758 -36.279 -3.579 1.00 52.28 85 ASP A CA 1
ATOM 667 C C . ASP A 1 85 ? 3.565 -37.075 -2.544 1.00 52.28 85 ASP A C 1
ATOM 669 O O . ASP A 1 85 ? 4.659 -37.530 -2.876 1.00 52.28 85 ASP A O 1
ATOM 673 N N . ASP A 1 86 ? 3.084 -37.168 -1.309 1.00 51.19 86 ASP A N 1
ATOM 674 C CA . ASP A 1 86 ? 3.437 -38.285 -0.434 1.00 51.19 86 ASP A CA 1
ATOM 675 C C . ASP A 1 86 ? 2.210 -38.603 0.420 1.00 51.19 86 ASP A C 1
ATOM 677 O O . ASP A 1 86 ? 1.922 -37.983 1.448 1.00 51.19 86 ASP A O 1
ATOM 681 N N . SER A 1 87 ? 1.408 -39.507 -0.130 1.00 63.19 87 SER A N 1
ATOM 682 C CA . SER A 1 87 ? 0.499 -40.353 0.624 1.00 63.19 87 SER A CA 1
ATOM 683 C C . SER A 1 87 ? 1.330 -41.491 1.216 1.00 63.19 87 SER A C 1
ATOM 685 O O . SER A 1 87 ? 1.886 -42.246 0.430 1.00 63.19 87 SER A O 1
ATOM 687 N N . GLU A 1 88 ? 1.367 -41.677 2.538 1.00 58.47 88 GLU A N 1
ATOM 688 C CA . GLU A 1 88 ? 1.602 -43.003 3.134 1.00 58.47 88 GLU A CA 1
ATOM 689 C C . GLU A 1 88 ? 1.124 -43.078 4.605 1.00 58.47 88 GLU A C 1
ATOM 691 O O . GLU A 1 88 ? 1.461 -42.228 5.428 1.00 58.47 88 GLU A O 1
ATOM 696 N N . GLU A 1 89 ? 0.291 -44.110 4.823 1.00 57.12 89 GLU A N 1
ATOM 697 C CA . GLU A 1 89 ? -0.333 -44.738 6.018 1.00 57.12 89 GLU A CA 1
ATOM 698 C C . GLU A 1 89 ? -1.139 -43.939 7.065 1.00 57.12 89 GLU A C 1
ATOM 700 O O . GLU A 1 89 ? -0.573 -43.271 7.959 1.00 57.12 89 GLU A O 1
#

Mean predicted aligned error: 7.68 Å

Sequence (89 aa):
MKAFRIVGHYPASKKKQGFTIDVVAPNEEDAQHRLFSHIGSRHRVQRRHIMIESISQIDPSTSTAPNVIHAFRDSITSTPTTSTDDSEE

Secondary structure (DSSP, 8-state):
-EEEEEEEEEEETTEEEEEEEEEEESSHHHHHHHHHHHHHHHH---GGGPEEEEEEEE-GGG---HHHHHHTHHHHHT-----------

Nearest PDB structures (foldseek):
  6th6-assembly1_BT  TM=9.312E-01  e=8.466E-07  Thermococcus kodakarensis KOD1
  4v6u-assembly1_Bl  TM=8.785E-01  e=2.573E-06  Pyrococcus furiosus DSM 3638
  2jxt-assembly1_A  TM=8.895E-01  e=3.503E-06  Methanothermobacter thermautotrophicus str. Delta H
  8b2l-assembly1_I3  TM=9.527E-01  e=8.919E-03  Nicotiana tabacum
  8p5d-assembly1_LS0  TM=9.048E-01  e=7.411E-03  Spraguea lophii 42_110

Foldseek 3Di:
DFKKWWWWWFDDPPDTDIDIDIDDDPDPVVVLVVVQVVCCVPVVDHSVRIGTPDIDTDDLVPDPDPNSCVVCVVVVVVDDDDDDDDDDD

Radius of gyration: 16.26 Å; Cα contacts (8 Å, |Δi|>4): 119; chains: 1; bounding box: 21×54×37 Å